Protein AF-X1T4I3-F1 (afdb_monomer)

Radius of gyration: 21.64 Å; Cα contacts (8 Å, |Δi|>4): 234; chains: 1; bounding box: 54×39×60 Å

pLDDT: mean 91.75, std 9.87, range [37.91, 98.88]

Mean predicted aligned error: 6.07 Å

Solvent-accessible surface area (backbone atoms only — not comparable to full-atom values): 9345 Å² total; per-residue (Å²): 133,81,78,72,84,58,36,41,38,34,38,68,98,55,90,52,58,30,57,32,51,95,88,64,53,68,70,72,72,92,69,74,71,42,75,41,35,40,38,39,39,36,91,70,34,52,69,44,75,48,72,72,43,66,39,55,83,100,52,89,71,63,60,76,86,65,52,85,85,82,75,50,68,62,48,64,64,58,28,48,54,49,16,50,54,25,45,76,71,65,40,50,70,59,13,39,54,31,26,52,47,28,39,72,78,33,63,88,40,98,55,25,50,61,30,34,48,51,44,14,48,43,27,39,78,74,66,64,37,29,76,56,14,34,52,34,30,49,47,32,49,70,75,36,72,86,43,90,53,48,69,61,28,55,52,51,38,51,53,27,53,64,74,74,106

InterPro domains:
  IPR008969 Carboxypeptidase-like, regulatory domain superfamily [SSF49464] (8-59)
  IPR011990 Tetratricopeptide-like helical domain superfamily [G3DSA:1.25.40.10] (73-165)
  IPR011990 Tetratricopeptide-like helical domain superfamily [SSF48452] (78-165)
  IPR019734 Tetratricopeptide repeat [PS50005] (76-109)
  IPR039565 Outer membrane lipoprotein BamD-like [PF13525] (86-138)

Nearest PDB structures (foldseek):
  4u3s-assembly1_B  TM=8.973E-01  e=1.121E-04  Acetivibrio cellulolyticus
  4wi0-assembly1_B  TM=8.953E-01  e=1.057E-04  Acetivibrio cellulolyticus
  3qky-assembly1_A  TM=9.080E-01  e=1.188E-03  Rhodothermus marinus DSM 4252
  6hu8-assembly1_A  TM=7.293E-01  e=8.815E-01  Streptococcus vestibularis F0396
  6g70-assembly1_A  TM=7.251E-01  e=1.790E+00  Mus musculus

Sequence (165 aa):
MGIANIILVSITASSNTALTDADGYFRIDEVSIGTRNLTIAKENYITQKILSVVIKEDEVTLIDNGDPIVVQAVDEKYLFDGGIIYYDSGEYTNALTTFQQLIIDFPDSQYADDAQYYIAYINEKKFGYYSKALLEYYELITNYPDSIWIDDAQLGMGNCYFANG

Structure (mmCIF, N/CA/C/O backbone):
data_AF-X1T4I3-F1
#
_entry.id   AF-X1T4I3-F1
#
loop_
_atom_site.group_PDB
_atom_site.id
_atom_site.type_symbol
_atom_site.label_atom_id
_atom_site.label_alt_id
_atom_site.label_comp_id
_atom_site.label_asym_id
_atom_site.label_entity_id
_atom_site.label_seq_id
_atom_site.pdbx_PDB_ins_code
_atom_site.Cartn_x
_atom_site.Cartn_y
_atom_site.Cartn_z
_atom_site.occupancy
_atom_site.B_iso_or_equiv
_atom_site.auth_seq_id
_atom_site.auth_comp_id
_atom_site.auth_asym_id
_atom_site.auth_atom_id
_atom_site.pdbx_PDB_model_num
ATOM 1 N N . MET A 1 1 ? -13.727 -25.998 7.869 1.00 37.91 1 MET A N 1
ATOM 2 C CA . MET A 1 1 ? -13.608 -25.364 9.197 1.00 37.91 1 MET A CA 1
ATOM 3 C C . MET A 1 1 ? -13.341 -23.899 8.904 1.00 37.91 1 MET A C 1
ATOM 5 O O . MET A 1 1 ? -12.260 -23.589 8.426 1.00 37.91 1 MET A O 1
ATOM 9 N N . GLY A 1 2 ? -14.387 -23.069 8.929 1.00 43.25 2 GLY A N 1
ATOM 10 C CA . GLY A 1 2 ? -14.305 -21.689 8.451 1.00 43.25 2 GLY A CA 1
ATOM 11 C C . GLY A 1 2 ? -13.390 -20.891 9.366 1.00 43.25 2 GLY A C 1
ATOM 12 O O . GLY A 1 2 ? -13.624 -20.849 10.569 1.00 43.25 2 GLY A O 1
ATOM 13 N N . ILE A 1 3 ? -12.330 -20.323 8.804 1.00 46.81 3 ILE A N 1
ATOM 14 C CA . ILE A 1 3 ? -11.519 -19.312 9.477 1.00 46.81 3 ILE A CA 1
ATOM 15 C C . ILE A 1 3 ? -12.480 -18.187 9.855 1.00 46.81 3 ILE A C 1
ATOM 17 O O . ILE A 1 3 ? -13.090 -17.573 8.980 1.00 46.81 3 ILE A O 1
ATOM 21 N N . ALA A 1 4 ? -12.694 -17.990 11.155 1.00 51.94 4 ALA A N 1
ATOM 22 C CA . ALA A 1 4 ? -13.427 -16.835 11.638 1.00 51.94 4 ALA A CA 1
ATOM 23 C C . ALA A 1 4 ? -12.748 -15.589 11.054 1.00 51.94 4 ALA A C 1
ATOM 25 O O . ALA A 1 4 ? -11.521 -15.479 11.069 1.00 51.94 4 ALA A O 1
ATOM 26 N N . ASN A 1 5 ? -13.540 -14.687 10.483 1.00 64.50 5 ASN A N 1
ATOM 27 C CA . ASN A 1 5 ? -13.069 -13.405 9.975 1.00 64.50 5 ASN A CA 1
ATOM 28 C C . ASN A 1 5 ? -12.702 -12.518 11.170 1.00 64.50 5 ASN A C 1
ATOM 30 O O . ASN A 1 5 ? -13.489 -11.674 11.583 1.00 64.50 5 ASN A O 1
ATOM 34 N N . ILE A 1 6 ? -11.538 -12.766 11.761 1.00 79.81 6 ILE A N 1
ATOM 35 C CA . ILE A 1 6 ? -11.090 -12.097 12.975 1.00 79.81 6 ILE A CA 1
ATOM 36 C C . ILE A 1 6 ? -10.725 -10.649 12.635 1.00 79.81 6 ILE A C 1
ATOM 38 O O . ILE A 1 6 ? -9.818 -10.398 11.842 1.00 79.81 6 ILE A O 1
ATOM 42 N N . ILE A 1 7 ? -11.429 -9.702 13.247 1.00 84.75 7 ILE A N 1
ATOM 43 C CA . ILE A 1 7 ? -11.087 -8.281 13.221 1.00 84.75 7 ILE A CA 1
ATOM 44 C C . ILE A 1 7 ? -10.358 -7.955 14.522 1.00 84.75 7 ILE A C 1
ATOM 46 O O . ILE A 1 7 ? -10.826 -8.298 15.608 1.00 84.75 7 ILE A O 1
ATOM 50 N N . LEU A 1 8 ? -9.217 -7.279 14.408 1.00 84.62 8 LEU A N 1
ATOM 51 C CA . LEU A 1 8 ? -8.494 -6.719 15.540 1.00 84.62 8 LEU A CA 1
ATOM 52 C C . LEU A 1 8 ? -8.999 -5.301 15.807 1.00 84.62 8 LEU A C 1
ATOM 54 O O . LEU A 1 8 ? -8.913 -4.427 14.944 1.00 84.62 8 LEU A O 1
ATOM 58 N N . VAL A 1 9 ? -9.459 -5.056 17.029 1.00 86.38 9 VAL A N 1
ATOM 59 C CA . VAL A 1 9 ? -9.788 -3.717 17.518 1.00 86.38 9 VAL A CA 1
ATOM 60 C C . VAL A 1 9 ? -8.770 -3.311 18.572 1.00 86.38 9 VAL A C 1
ATOM 62 O O . VAL A 1 9 ? -8.488 -4.063 19.502 1.00 86.38 9 VAL A O 1
ATOM 65 N N . SER A 1 10 ? -8.199 -2.119 18.433 1.00 85.81 10 SER A N 1
ATOM 66 C CA . SER A 1 10 ? -7.176 -1.595 19.341 1.00 85.81 10 SER A CA 1
ATOM 67 C C . SER A 1 10 ? -7.429 -0.143 19.717 1.00 85.81 10 SER A C 1
ATOM 69 O O . SER A 1 10 ? -8.059 0.618 18.977 1.00 85.81 10 SER A O 1
ATOM 71 N N . ILE A 1 11 ? -6.907 0.251 20.877 1.00 87.00 11 ILE A N 1
ATOM 72 C CA . ILE A 1 11 ? -6.906 1.641 21.325 1.00 87.00 11 ILE A CA 1
ATOM 73 C C . ILE A 1 11 ? -5.572 2.279 20.956 1.00 87.00 11 ILE A C 1
ATOM 75 O O . ILE A 1 11 ? -4.500 1.797 21.316 1.00 87.00 11 ILE A O 1
ATOM 79 N N . THR A 1 12 ? -5.635 3.400 20.243 1.00 82.81 12 THR A N 1
ATOM 80 C CA . THR A 1 12 ? -4.433 4.128 19.824 1.00 82.81 12 THR A CA 1
ATOM 81 C C . THR A 1 12 ? -3.625 4.563 21.047 1.00 82.81 12 THR A C 1
ATOM 83 O O . THR A 1 12 ? -4.180 5.156 21.972 1.00 82.81 12 THR A O 1
ATOM 86 N N . ALA A 1 13 ? -2.313 4.306 21.021 1.00 76.25 13 ALA A N 1
ATOM 87 C CA . ALA A 1 13 ? -1.374 4.597 22.109 1.00 76.25 13 ALA A CA 1
ATOM 88 C C . ALA A 1 13 ? -1.652 3.853 23.435 1.00 76.25 13 ALA A C 1
ATOM 90 O O . ALA A 1 13 ? -1.198 4.292 24.491 1.00 76.25 13 ALA A O 1
ATOM 91 N N . SER A 1 14 ? -2.349 2.712 23.393 1.00 80.00 14 SER A N 1
ATOM 92 C CA . SER A 1 14 ? -2.412 1.769 24.513 1.00 80.00 14 SER A CA 1
ATOM 93 C C . SER A 1 14 ? -2.151 0.331 24.052 1.00 80.00 14 SER A C 1
ATOM 95 O O . SER A 1 14 ? -2.098 0.043 22.858 1.00 80.00 14 SER A O 1
ATOM 97 N N . SER A 1 15 ? -1.947 -0.579 25.006 1.00 83.25 15 SER A N 1
ATOM 98 C CA . SER A 1 15 ? -1.819 -2.019 24.747 1.00 83.25 15 SER A CA 1
ATOM 99 C C . SER A 1 15 ? -3.165 -2.754 24.753 1.00 83.25 15 SER A C 1
ATOM 101 O O . SER A 1 15 ? -3.194 -3.971 24.582 1.00 83.25 15 SER A O 1
ATOM 103 N N . ASN A 1 16 ? -4.279 -2.052 24.988 1.00 87.44 16 ASN A N 1
ATOM 104 C CA . ASN A 1 16 ? -5.603 -2.663 25.057 1.00 87.44 16 ASN A CA 1
ATOM 105 C C . ASN A 1 16 ? -6.076 -3.022 23.644 1.00 87.44 16 ASN A C 1
ATOM 107 O O . ASN A 1 16 ? -6.207 -2.155 22.773 1.00 87.44 16 ASN A O 1
ATOM 111 N N . THR A 1 17 ? -6.355 -4.306 23.435 1.00 89.50 17 THR A N 1
ATOM 112 C CA . THR A 1 17 ? -6.831 -4.854 22.163 1.00 89.50 17 THR A CA 1
ATOM 113 C C . THR A 1 17 ? -7.886 -5.929 22.404 1.00 89.50 17 THR A C 1
ATOM 115 O O . THR A 1 17 ? -7.939 -6.515 23.484 1.00 89.50 17 THR A O 1
ATOM 118 N N . ALA A 1 18 ? -8.724 -6.179 21.401 1.00 90.44 18 ALA A N 1
ATOM 119 C CA . ALA A 1 18 ? -9.673 -7.283 21.377 1.00 90.44 18 ALA A CA 1
ATOM 120 C C . ALA A 1 18 ? -9.821 -7.840 19.960 1.00 90.44 18 ALA A C 1
ATOM 122 O O . ALA A 1 18 ? -9.603 -7.135 18.974 1.00 90.44 18 ALA A O 1
ATOM 123 N N . LEU A 1 19 ? -10.215 -9.106 19.879 1.00 88.44 19 LEU A N 1
ATOM 124 C CA . LEU A 1 19 ? -10.610 -9.764 18.639 1.00 88.44 19 LEU A CA 1
ATOM 125 C C . LEU A 1 19 ? -12.130 -9.891 18.598 1.00 88.44 19 LEU A C 1
ATOM 127 O O . LEU A 1 19 ? -12.761 -10.022 19.650 1.00 88.44 19 LEU A O 1
ATOM 131 N N . THR A 1 20 ? -12.706 -9.880 17.400 1.00 87.12 20 THR A N 1
ATOM 132 C CA . THR A 1 20 ? -14.126 -10.195 17.238 1.00 87.12 20 THR A CA 1
ATOM 133 C C . THR A 1 20 ? -14.416 -11.677 17.472 1.00 87.12 20 THR A C 1
ATOM 135 O O . THR A 1 20 ? -13.618 -12.540 17.097 1.00 87.12 20 THR A O 1
ATOM 138 N N . ASP A 1 21 ? -15.572 -11.973 18.061 1.00 86.25 21 ASP A N 1
ATOM 139 C CA . ASP A 1 21 ? -16.118 -13.324 18.178 1.00 86.25 21 ASP A CA 1
ATOM 140 C C . ASP A 1 21 ? -16.760 -13.812 16.861 1.00 86.25 21 ASP A C 1
ATOM 142 O O . ASP A 1 21 ? -16.614 -13.196 15.802 1.00 86.25 21 ASP A O 1
ATOM 146 N N . ALA A 1 22 ? -17.439 -14.964 16.910 1.00 83.50 22 ALA A N 1
ATOM 147 C CA . ALA A 1 22 ? -18.077 -15.573 15.742 1.00 83.50 22 ALA A CA 1
ATOM 148 C C . ALA A 1 22 ? -19.249 -14.748 15.179 1.00 83.50 22 ALA A C 1
ATOM 150 O O . ALA A 1 22 ? -19.551 -14.875 13.992 1.00 83.50 22 ALA A O 1
ATOM 151 N N . ASP A 1 23 ? -19.869 -13.910 16.010 1.00 81.56 23 ASP A N 1
ATOM 152 C CA . ASP A 1 23 ? -20.989 -13.041 15.648 1.00 81.56 23 ASP A CA 1
ATOM 153 C C . ASP A 1 23 ? -20.510 -11.621 15.276 1.00 81.56 23 ASP A C 1
ATOM 155 O O . ASP A 1 23 ? -21.305 -10.781 14.854 1.00 81.56 23 ASP A O 1
ATOM 159 N N . GLY A 1 24 ? -19.200 -11.354 15.373 1.00 80.94 24 GLY A N 1
ATOM 160 C CA . GLY A 1 24 ? -18.578 -10.080 15.015 1.00 80.94 24 GLY A CA 1
ATOM 161 C C . GLY A 1 24 ? -18.495 -9.071 16.164 1.00 80.94 24 GLY A C 1
ATOM 162 O O . GLY A 1 24 ? -18.080 -7.934 15.935 1.00 80.94 24 GLY A O 1
ATOM 163 N N . TYR A 1 25 ? -18.848 -9.458 17.392 1.00 83.62 25 TYR A N 1
ATOM 164 C CA . TYR A 1 25 ? -18.753 -8.583 18.561 1.00 83.62 25 TYR A CA 1
ATOM 165 C C . TYR A 1 25 ? -17.348 -8.588 19.152 1.00 83.62 25 TYR A C 1
ATOM 167 O O . TYR A 1 25 ? -16.641 -9.589 19.113 1.00 83.62 25 TYR A O 1
ATOM 175 N N . PHE A 1 26 ? -16.951 -7.473 19.762 1.00 87.75 26 PHE A N 1
ATOM 176 C CA . PHE A 1 26 ? -15.708 -7.365 20.521 1.00 87.75 26 PHE A CA 1
ATOM 177 C C . PHE A 1 26 ? -15.957 -6.605 21.826 1.00 87.75 26 PHE A C 1
ATOM 179 O O . PHE A 1 26 ? -16.892 -5.812 21.941 1.00 87.75 26 PHE A O 1
ATOM 186 N N . ARG A 1 27 ? -15.088 -6.823 22.815 1.00 86.12 27 ARG A N 1
ATOM 187 C CA . ARG A 1 27 ? -15.099 -6.096 24.086 1.00 86.12 27 ARG A CA 1
ATOM 188 C C . ARG A 1 27 ? -13.670 -5.789 24.504 1.00 86.12 27 ARG A C 1
ATOM 190 O O . ARG A 1 27 ? -12.841 -6.691 24.539 1.00 86.12 27 ARG A O 1
ATOM 197 N N . ILE A 1 28 ? -13.402 -4.527 24.827 1.00 87.12 28 ILE A N 1
ATOM 198 C CA . ILE A 1 28 ? -12.123 -4.091 25.391 1.00 87.12 28 ILE A CA 1
ATOM 199 C C . ILE A 1 28 ? -12.381 -3.655 26.829 1.00 87.12 28 ILE A C 1
ATOM 201 O O . ILE A 1 28 ? -13.099 -2.685 27.065 1.00 87.12 28 ILE A O 1
ATOM 205 N N . ASP A 1 29 ? -11.796 -4.381 27.775 1.00 84.12 29 ASP A N 1
ATOM 206 C CA . ASP A 1 29 ? -11.852 -4.055 29.197 1.00 84.12 29 ASP A CA 1
ATOM 207 C C . ASP A 1 29 ? -10.663 -3.179 29.626 1.00 84.12 29 ASP A C 1
ATOM 209 O O . ASP A 1 29 ? -9.686 -3.002 28.890 1.00 84.12 29 ASP A O 1
ATOM 213 N N . GLU A 1 30 ? -10.768 -2.614 30.833 1.00 83.38 30 GLU A N 1
ATOM 214 C CA . GLU A 1 30 ? -9.721 -1.805 31.481 1.00 83.38 30 GLU A CA 1
ATOM 215 C C . GLU A 1 30 ? -9.271 -0.589 30.652 1.00 83.38 30 GLU A C 1
ATOM 217 O O . GLU A 1 30 ? -8.117 -0.151 30.686 1.00 83.38 30 GLU A O 1
ATOM 222 N N . VAL A 1 31 ? -10.206 -0.015 29.896 1.00 86.06 31 VAL A N 1
ATOM 223 C CA . VAL A 1 31 ? -9.970 1.214 29.146 1.00 86.06 31 VAL A CA 1
ATOM 224 C C . VAL A 1 31 ? -10.041 2.402 30.094 1.00 86.06 31 VAL A C 1
ATOM 226 O O . VAL A 1 31 ? -11.052 2.641 30.750 1.00 86.06 31 VAL A O 1
ATOM 229 N N . SER A 1 32 ? -8.963 3.177 30.154 1.00 87.50 32 SER A N 1
ATOM 230 C CA . SER A 1 32 ? -8.926 4.394 30.962 1.00 87.50 32 SER A CA 1
ATOM 231 C C . SER A 1 32 ? -9.955 5.424 30.478 1.00 87.50 32 SER A C 1
ATOM 233 O O . SER A 1 32 ? -10.105 5.650 29.276 1.00 87.50 32 SER A O 1
ATOM 235 N N . ILE A 1 33 ? -10.613 6.087 31.433 1.00 91.44 33 ILE A N 1
ATOM 236 C CA . ILE A 1 33 ? -11.623 7.129 31.197 1.00 91.44 33 ILE A CA 1
ATOM 237 C C . ILE A 1 33 ? -11.054 8.258 30.320 1.00 91.44 33 ILE A C 1
ATOM 239 O O . ILE A 1 33 ? -9.857 8.583 30.355 1.00 91.44 33 ILE A O 1
ATOM 243 N N . GLY A 1 34 ? -11.934 8.871 29.531 1.00 91.38 34 GLY A N 1
ATOM 244 C CA . GLY A 1 34 ? -11.641 10.012 28.671 1.00 91.38 34 GLY A CA 1
ATOM 245 C C . GLY A 1 34 ? -11.715 9.676 27.185 1.00 91.38 34 GLY A C 1
ATOM 246 O O . GLY A 1 34 ? -12.288 8.670 26.774 1.00 91.38 34 GLY A O 1
ATOM 247 N N . THR A 1 35 ? -11.145 10.556 26.367 1.00 93.00 35 THR A N 1
ATOM 248 C CA . THR A 1 35 ? -11.232 10.464 24.906 1.00 93.00 35 THR A CA 1
ATOM 249 C C . THR A 1 35 ? -10.189 9.507 24.342 1.00 93.00 35 THR A C 1
ATOM 251 O O . THR A 1 35 ? -8.997 9.637 24.635 1.00 93.00 35 THR A O 1
ATOM 254 N N . ARG A 1 36 ? -10.617 8.549 23.522 1.00 92.00 36 ARG A N 1
ATOM 255 C CA . ARG A 1 36 ? -9.767 7.549 22.870 1.00 92.00 36 ARG A CA 1
ATOM 256 C C . ARG A 1 36 ? -10.060 7.480 21.375 1.00 92.00 36 ARG A C 1
ATOM 258 O O . ARG A 1 36 ? -11.158 7.793 20.929 1.00 92.00 36 ARG A O 1
ATOM 265 N N . ASN A 1 37 ? -9.065 7.037 20.612 1.00 92.31 37 ASN A N 1
ATOM 266 C CA . ASN A 1 37 ? -9.231 6.704 19.202 1.00 92.31 37 ASN A CA 1
ATOM 267 C C . ASN A 1 37 ? -9.137 5.191 19.049 1.00 92.31 37 ASN A C 1
ATOM 269 O O . ASN A 1 37 ? -8.148 4.591 19.486 1.00 92.31 37 ASN A O 1
ATOM 273 N N . LEU A 1 38 ? -10.133 4.593 18.410 1.00 91.88 38 LEU A N 1
ATOM 274 C CA . LEU A 1 38 ? -10.125 3.175 18.082 1.00 91.88 38 LEU A CA 1
ATOM 275 C C . LEU A 1 38 ? -9.551 2.970 16.687 1.00 91.88 38 LEU A C 1
ATOM 277 O O . LEU A 1 38 ? -9.826 3.750 15.775 1.00 91.88 38 LEU A O 1
ATOM 281 N N . THR A 1 39 ? -8.774 1.907 16.534 1.00 92.25 39 THR A N 1
ATOM 282 C CA . THR A 1 39 ? -8.318 1.401 15.242 1.00 92.25 39 THR A CA 1
ATOM 283 C C . THR A 1 39 ? -8.886 0.006 15.048 1.00 92.25 39 THR A C 1
ATOM 285 O O . THR A 1 39 ? -8.727 -0.854 15.9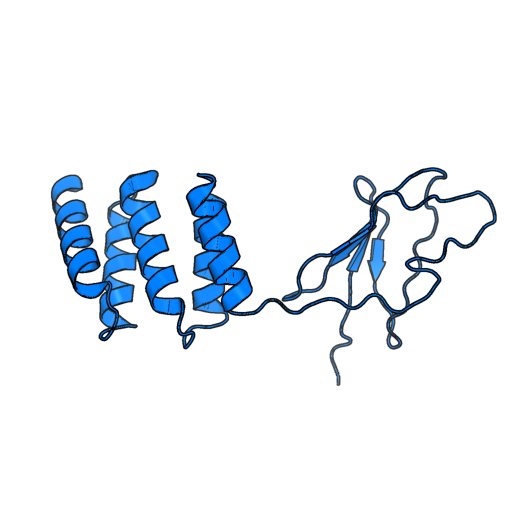14 1.00 92.25 39 THR A O 1
ATOM 288 N N . ILE A 1 40 ? -9.542 -0.199 13.913 1.00 92.25 40 ILE A N 1
ATOM 289 C CA . ILE A 1 40 ? -10.168 -1.452 13.507 1.00 92.25 40 ILE A CA 1
ATOM 290 C C . ILE A 1 40 ? -9.409 -1.936 12.280 1.00 92.25 40 ILE A C 1
ATOM 292 O O . ILE A 1 40 ? -9.381 -1.254 11.253 1.00 92.25 40 ILE A O 1
ATOM 296 N N . ALA A 1 41 ? -8.761 -3.086 12.410 1.00 90.06 41 ALA A N 1
ATOM 297 C CA . ALA A 1 41 ? -7.890 -3.643 11.392 1.00 90.06 41 ALA A CA 1
ATOM 298 C C . ALA A 1 41 ? -8.259 -5.098 11.105 1.00 90.06 41 ALA A C 1
ATOM 300 O O . ALA A 1 41 ? -8.499 -5.896 12.013 1.00 90.06 41 ALA A O 1
ATOM 301 N N . LYS A 1 42 ? -8.271 -5.440 9.820 1.00 88.75 42 LYS A N 1
ATOM 302 C CA . LYS A 1 42 ? -8.427 -6.801 9.318 1.00 88.75 42 LYS A CA 1
ATOM 303 C C . LYS A 1 42 ? -7.527 -6.956 8.098 1.00 88.75 42 LYS A C 1
ATOM 305 O O . LYS A 1 42 ? -7.428 -6.037 7.290 1.00 88.75 42 LYS A O 1
ATOM 310 N N . GLU A 1 43 ? -6.860 -8.098 7.992 1.00 85.12 43 GLU A N 1
ATOM 311 C CA . GLU A 1 43 ? -5.996 -8.417 6.853 1.00 85.12 43 GLU A CA 1
ATOM 312 C C . GLU A 1 43 ? -6.770 -8.292 5.533 1.00 85.12 43 GLU A C 1
ATOM 314 O O . GLU A 1 43 ? -7.873 -8.825 5.426 1.00 85.12 43 GLU A O 1
ATOM 319 N N . ASN A 1 44 ? -6.199 -7.581 4.555 1.00 82.25 44 ASN A N 1
ATOM 320 C CA . ASN A 1 44 ? -6.797 -7.261 3.247 1.00 82.25 44 ASN A CA 1
ATOM 321 C C . ASN A 1 44 ? -8.056 -6.371 3.298 1.00 82.25 44 ASN A C 1
ATOM 323 O O . ASN A 1 44 ? -8.842 -6.337 2.352 1.00 82.25 44 ASN A O 1
ATOM 327 N N . TYR A 1 45 ? -8.251 -5.622 4.387 1.00 90.25 45 TYR A N 1
ATOM 328 C CA . TYR A 1 45 ? -9.284 -4.589 4.502 1.00 90.25 45 TYR A CA 1
ATOM 329 C C . TYR A 1 45 ? -8.670 -3.238 4.862 1.00 90.25 45 TYR A C 1
ATOM 331 O O . TYR A 1 45 ? -7.633 -3.140 5.521 1.00 90.25 45 TYR A O 1
ATOM 339 N N . ILE A 1 46 ? -9.355 -2.176 4.451 1.00 89.38 46 ILE A N 1
ATOM 340 C CA . ILE A 1 46 ? -9.008 -0.800 4.781 1.00 89.38 46 ILE A CA 1
ATOM 341 C C . ILE A 1 46 ? -9.139 -0.623 6.296 1.00 89.38 46 ILE A C 1
ATOM 343 O O . ILE A 1 46 ? -10.187 -0.884 6.890 1.00 89.38 46 ILE A O 1
ATOM 347 N N . THR A 1 47 ? -8.059 -0.162 6.928 1.00 90.69 47 THR A N 1
ATOM 348 C CA . THR A 1 47 ? -8.050 0.121 8.366 1.00 90.69 47 THR A CA 1
ATOM 349 C C . THR A 1 47 ? -8.961 1.303 8.671 1.00 90.69 47 THR A C 1
ATOM 351 O O . THR A 1 47 ? -8.755 2.407 8.164 1.00 90.69 47 THR A O 1
ATOM 354 N N . GLN A 1 48 ? -9.927 1.099 9.561 1.00 92.12 48 GLN A N 1
ATOM 355 C CA . GLN A 1 48 ? -10.854 2.140 9.980 1.00 92.12 48 GLN A CA 1
ATOM 356 C C . GLN A 1 48 ? -10.419 2.744 11.313 1.00 92.12 48 GLN A C 1
ATOM 358 O O . GLN A 1 48 ? -10.034 2.039 12.247 1.00 92.12 48 GLN A O 1
ATOM 363 N N . LYS A 1 49 ? -10.502 4.072 11.414 1.00 92.56 49 LYS A N 1
ATOM 364 C CA . LYS A 1 49 ? -10.240 4.804 12.654 1.00 92.56 49 LYS A CA 1
ATOM 365 C C . LYS A 1 49 ? -11.500 5.509 13.115 1.00 92.56 49 LYS A C 1
ATOM 367 O O . LYS A 1 49 ? -12.092 6.273 12.359 1.00 92.56 49 LYS A O 1
ATOM 372 N N . ILE A 1 50 ? -11.868 5.282 14.369 1.00 92.19 50 ILE A N 1
ATOM 373 C CA . ILE A 1 50 ? -12.989 5.962 15.014 1.00 92.19 50 ILE A CA 1
ATOM 374 C C . ILE A 1 50 ? -12.398 6.918 16.029 1.00 92.19 50 ILE A C 1
ATOM 376 O O . ILE A 1 50 ? -11.750 6.512 16.997 1.00 92.19 50 ILE A O 1
ATOM 380 N N . LEU A 1 51 ? -12.559 8.202 15.743 1.00 92.12 51 LEU A N 1
ATOM 381 C CA . LEU A 1 51 ? -11.929 9.265 16.501 1.00 92.12 51 LEU A CA 1
ATOM 382 C C . LEU A 1 51 ? -12.842 9.732 17.626 1.00 92.12 51 LEU A C 1
ATOM 384 O O . LEU A 1 51 ? -14.063 9.731 17.497 1.00 92.12 51 LEU A O 1
ATOM 388 N N . SER A 1 52 ? -12.223 10.202 18.703 1.00 91.12 52 SER A N 1
ATOM 389 C CA . SER A 1 52 ? -12.914 10.914 19.776 1.00 91.12 52 SER A CA 1
ATOM 390 C C . SER A 1 52 ? -14.007 10.111 20.494 1.00 91.12 52 SER A C 1
ATOM 392 O O . SER A 1 52 ? -15.020 10.668 20.913 1.00 91.12 52 SER A O 1
ATOM 394 N N . VAL A 1 53 ? -13.791 8.810 20.686 1.00 92.50 53 VAL A N 1
ATOM 395 C CA . VAL A 1 53 ? -14.666 7.956 21.497 1.00 92.50 53 VAL A CA 1
ATOM 396 C C . VAL A 1 53 ? -14.512 8.343 22.967 1.00 92.50 53 VAL A C 1
ATOM 398 O O . VAL A 1 53 ? -13.408 8.292 23.510 1.00 92.50 53 VAL A O 1
ATOM 401 N N . VAL A 1 54 ? -15.603 8.744 23.619 1.00 92.81 54 VAL A N 1
ATOM 402 C CA . VAL A 1 54 ? -15.592 9.156 25.030 1.00 92.81 54 VAL A CA 1
ATOM 403 C C . VAL A 1 54 ? -15.941 7.968 25.911 1.00 92.81 54 VAL A C 1
ATOM 405 O O . VAL A 1 54 ? -17.077 7.508 25.900 1.00 92.81 54 VAL A O 1
ATOM 408 N N . ILE A 1 55 ? -14.973 7.518 26.704 1.00 92.19 55 ILE A N 1
ATOM 409 C CA . ILE A 1 55 ? -15.160 6.471 27.708 1.00 92.19 55 ILE A CA 1
ATOM 410 C C . ILE A 1 55 ? -15.486 7.129 29.046 1.00 92.19 55 ILE A C 1
ATOM 412 O O . ILE A 1 55 ? -14.733 7.997 29.502 1.00 92.19 55 ILE A O 1
ATOM 416 N N . LYS A 1 56 ? -16.589 6.719 29.676 1.00 91.31 56 LYS A N 1
ATOM 417 C CA . LYS A 1 56 ? -17.002 7.180 31.008 1.00 91.31 56 LYS A CA 1
ATOM 418 C C . LYS A 1 56 ? -16.972 6.042 32.023 1.00 91.31 56 LYS A C 1
ATOM 420 O O . LYS A 1 56 ? -17.028 4.873 31.658 1.00 91.31 56 LYS A O 1
ATOM 425 N N . GLU A 1 57 ? -16.863 6.416 33.291 1.00 91.25 57 GLU A N 1
ATOM 426 C CA . GLU A 1 57 ? -16.969 5.484 34.413 1.00 91.25 57 GLU A CA 1
ATOM 427 C C . GLU A 1 57 ? -18.356 4.829 34.433 1.00 91.25 57 GLU A C 1
ATOM 429 O O . GLU A 1 57 ? -19.353 5.503 34.181 1.00 91.25 57 GLU A O 1
ATOM 434 N N . ASP A 1 58 ? -18.396 3.523 34.699 1.00 86.00 58 ASP A N 1
ATOM 435 C CA . ASP A 1 58 ? -19.613 2.712 34.851 1.00 86.00 58 ASP A CA 1
ATOM 436 C C . ASP A 1 58 ? -20.618 2.750 33.676 1.00 86.00 58 ASP A C 1
ATOM 438 O O . ASP A 1 58 ? -21.760 2.307 33.813 1.00 86.00 58 ASP A O 1
ATOM 442 N N . GLU A 1 59 ? -20.202 3.213 32.491 1.00 88.69 59 GLU A N 1
ATOM 443 C CA . GLU A 1 59 ? -21.022 3.243 31.275 1.00 88.69 59 GLU A CA 1
ATOM 444 C C . GLU A 1 59 ? -20.437 2.347 30.172 1.00 88.69 59 GLU A C 1
ATOM 446 O O . GLU A 1 59 ? -19.246 2.391 29.856 1.00 88.69 59 GLU A O 1
ATOM 451 N N . VAL A 1 60 ? -21.301 1.580 29.499 1.00 85.25 60 VAL A N 1
ATOM 452 C CA . VAL A 1 60 ? -20.937 0.921 28.237 1.00 85.25 60 VAL A CA 1
ATOM 453 C C . VAL A 1 60 ? -20.961 1.966 27.128 1.00 85.25 60 VAL A C 1
ATOM 455 O O . VAL A 1 60 ? -22.006 2.533 26.814 1.00 85.25 60 VAL A O 1
ATOM 458 N N . THR A 1 61 ? -19.808 2.207 26.510 1.00 87.75 61 THR A N 1
ATOM 459 C CA . THR A 1 61 ? -19.718 3.090 25.344 1.00 87.75 61 THR A CA 1
ATOM 460 C C . THR A 1 61 ? -20.038 2.298 24.082 1.00 87.75 61 THR A C 1
ATOM 462 O O . THR A 1 61 ? -19.246 1.456 23.660 1.00 87.75 61 THR A O 1
ATOM 465 N N . LEU A 1 62 ? -21.197 2.564 23.477 1.00 85.25 62 LEU A N 1
ATOM 466 C CA . LEU A 1 62 ? -21.542 2.019 22.167 1.00 85.25 62 LEU A CA 1
ATOM 467 C C . LEU A 1 62 ? -20.804 2.795 21.076 1.00 85.25 62 LEU A C 1
ATOM 469 O O . LEU A 1 62 ? -20.842 4.025 21.033 1.00 85.25 62 LEU A O 1
ATOM 473 N N . ILE A 1 63 ? -20.145 2.064 20.186 1.00 87.06 63 ILE A N 1
ATOM 474 C CA . ILE A 1 63 ? -19.529 2.628 18.989 1.00 87.06 63 ILE A CA 1
ATOM 475 C C . ILE A 1 63 ? -20.580 2.657 17.884 1.00 87.06 63 ILE A C 1
ATOM 477 O O . ILE A 1 63 ? -21.343 1.706 17.762 1.00 87.06 63 ILE A O 1
ATOM 481 N N . ASP A 1 64 ? -20.642 3.757 17.130 1.00 84.81 64 ASP A N 1
ATOM 482 C CA . ASP A 1 64 ? -21.625 3.962 16.053 1.00 84.81 64 ASP A CA 1
ATOM 483 C C . ASP A 1 64 ? -23.082 3.718 16.497 1.00 84.81 64 ASP A C 1
ATOM 485 O O . ASP A 1 64 ? -23.877 3.098 15.808 1.00 84.81 64 ASP A O 1
ATOM 489 N N . ASN A 1 65 ? -23.432 4.133 17.723 1.00 84.31 65 ASN A N 1
ATOM 490 C CA . ASN A 1 65 ? -24.739 3.868 18.351 1.00 84.31 65 ASN A CA 1
ATOM 491 C C . ASN A 1 65 ? -25.124 2.377 18.463 1.00 84.31 65 ASN A C 1
ATOM 493 O O . ASN A 1 65 ? -26.283 2.061 18.726 1.00 84.31 65 ASN A O 1
ATOM 497 N N . GLY A 1 66 ? -24.154 1.468 18.338 1.00 82.31 66 GLY A N 1
ATOM 498 C CA . GLY A 1 66 ? -24.369 0.024 18.341 1.00 82.31 66 GLY A CA 1
ATOM 499 C C . GLY A 1 66 ? -24.636 -0.567 16.956 1.00 82.31 66 GLY A C 1
ATOM 500 O O . GLY A 1 66 ? -24.826 -1.781 16.867 1.00 82.31 66 GLY A O 1
ATOM 501 N N . ASP A 1 67 ? -24.631 0.249 15.898 1.00 85.31 67 ASP A N 1
ATOM 502 C CA . ASP A 1 67 ? -24.739 -0.238 14.527 1.00 85.31 67 ASP A CA 1
ATOM 503 C C . ASP A 1 67 ? -23.453 -0.975 14.096 1.00 85.31 67 ASP A C 1
ATOM 505 O O . ASP A 1 67 ? -22.355 -0.687 14.592 1.00 85.31 67 ASP A O 1
ATOM 509 N N . PRO A 1 68 ? -23.554 -1.969 13.189 1.00 84.50 68 PRO A N 1
ATOM 510 C CA . PRO A 1 68 ? -22.389 -2.702 12.718 1.00 84.50 68 PRO A CA 1
ATOM 511 C C . PRO A 1 68 ? -21.405 -1.804 11.971 1.00 84.50 68 PRO A C 1
ATOM 513 O O . PRO A 1 68 ? -21.746 -1.143 10.991 1.00 84.50 68 PRO A O 1
ATOM 516 N N . ILE A 1 69 ? -20.138 -1.887 12.364 1.00 86.81 69 ILE A N 1
ATOM 517 C CA . ILE A 1 69 ? -19.052 -1.209 11.667 1.00 86.81 69 ILE A CA 1
ATOM 518 C C . ILE A 1 69 ? -18.677 -2.029 10.428 1.00 86.81 69 ILE A C 1
ATOM 520 O O . ILE A 1 69 ? -18.138 -3.133 10.534 1.00 86.81 69 ILE A O 1
ATOM 524 N N . VAL A 1 70 ? -18.961 -1.489 9.243 1.00 86.12 70 VAL A N 1
ATOM 525 C CA . VAL A 1 70 ? -18.667 -2.151 7.964 1.00 86.12 70 VAL A CA 1
ATOM 526 C C . VAL A 1 70 ? -17.270 -1.769 7.480 1.00 86.12 70 VAL A C 1
ATOM 528 O O . VAL A 1 70 ? -17.027 -0.627 7.093 1.00 86.12 70 VAL A O 1
ATOM 531 N N . VAL A 1 71 ? -16.362 -2.746 7.449 1.00 87.69 71 VAL A N 1
ATOM 532 C CA . VAL A 1 71 ? -15.021 -2.583 6.871 1.00 87.69 71 VAL A CA 1
ATOM 533 C C . VAL A 1 71 ? -15.033 -2.842 5.364 1.00 87.69 71 VAL A C 1
ATOM 535 O O . VAL A 1 71 ? -15.668 -3.783 4.883 1.00 87.69 71 VAL A O 1
ATOM 538 N N . GLN A 1 72 ? -14.307 -2.016 4.614 1.00 88.25 72 GLN A N 1
ATOM 539 C CA . GLN A 1 72 ? -14.162 -2.145 3.163 1.00 88.25 72 GLN A CA 1
ATOM 540 C C . GLN A 1 72 ? -12.936 -2.994 2.829 1.00 88.25 72 GLN A C 1
ATOM 542 O O . GLN A 1 72 ? -11.885 -2.819 3.443 1.00 88.25 72 GLN A O 1
ATOM 547 N N . ALA A 1 73 ? -13.075 -3.932 1.892 1.00 88.44 73 ALA A N 1
ATOM 548 C CA . ALA A 1 73 ? -11.939 -4.711 1.411 1.00 88.44 73 ALA A CA 1
ATOM 549 C C . ALA A 1 73 ? -10.978 -3.808 0.627 1.00 88.44 73 ALA A C 1
ATOM 551 O O . ALA A 1 73 ? -11.409 -2.848 -0.011 1.00 88.44 73 ALA A O 1
ATOM 552 N N . VAL A 1 74 ? -9.688 -4.122 0.684 1.00 91.56 74 VAL A N 1
ATOM 553 C CA . VAL A 1 74 ? -8.709 -3.558 -0.244 1.00 91.56 74 VAL A CA 1
ATOM 554 C C . VAL A 1 74 ? -8.959 -4.173 -1.620 1.00 91.56 74 VAL A C 1
ATOM 556 O O . VAL A 1 74 ? -9.101 -5.391 -1.730 1.00 91.56 74 VAL A O 1
ATOM 559 N N . ASP A 1 75 ? -9.015 -3.340 -2.655 1.00 94.44 75 ASP A N 1
ATOM 560 C CA . ASP A 1 75 ? -9.099 -3.772 -4.047 1.00 94.44 75 ASP A CA 1
ATOM 561 C C . ASP A 1 75 ? -7.955 -3.184 -4.889 1.00 94.44 75 ASP A C 1
ATOM 563 O O . ASP A 1 75 ? -7.184 -2.327 -4.441 1.00 94.44 75 ASP A O 1
ATOM 567 N N . GLU A 1 76 ? -7.832 -3.677 -6.119 1.00 96.19 76 GLU A N 1
ATOM 568 C CA . GLU A 1 76 ? -6.815 -3.259 -7.084 1.00 96.19 76 GLU A CA 1
ATOM 569 C C . GLU A 1 76 ? -6.804 -1.742 -7.326 1.00 96.19 76 GLU A C 1
ATOM 571 O O . GLU A 1 76 ? -5.735 -1.141 -7.448 1.00 96.19 76 GLU A O 1
ATOM 576 N N . LYS A 1 77 ? -7.980 -1.099 -7.331 1.00 96.31 77 LYS A N 1
ATOM 577 C CA . LYS A 1 77 ? -8.096 0.343 -7.544 1.00 96.31 77 LYS A CA 1
ATOM 578 C C . LYS A 1 77 ? -7.636 1.119 -6.313 1.00 96.31 77 LYS A C 1
ATOM 580 O O . LYS A 1 77 ? -6.930 2.111 -6.453 1.00 96.31 77 LYS A O 1
ATOM 585 N N . TYR A 1 78 ? -8.014 0.676 -5.116 1.00 96.12 78 TYR A N 1
ATOM 586 C CA . TYR A 1 78 ? -7.584 1.273 -3.857 1.00 96.12 78 TYR A CA 1
ATOM 587 C C . TYR A 1 78 ? -6.059 1.254 -3.732 1.00 96.12 78 TYR A C 1
ATOM 589 O O . TYR A 1 78 ? -5.461 2.266 -3.361 1.00 96.12 78 TYR A O 1
ATOM 597 N N . LEU A 1 79 ? -5.422 0.126 -4.067 1.00 97.44 79 LEU A N 1
ATOM 598 C CA . LEU A 1 79 ? -3.963 0.032 -4.063 1.00 97.44 79 LEU A CA 1
ATOM 599 C C . LEU A 1 79 ? -3.343 0.956 -5.113 1.00 97.44 79 LEU A C 1
ATOM 601 O O . LEU A 1 79 ? -2.392 1.670 -4.800 1.00 97.44 79 LEU A O 1
ATOM 605 N N . PHE A 1 80 ? -3.898 1.005 -6.325 1.00 98.44 80 PHE A N 1
ATOM 606 C CA . PHE A 1 80 ? -3.360 1.871 -7.370 1.00 98.44 80 PHE A CA 1
ATOM 607 C C . PHE A 1 80 ? -3.462 3.351 -6.987 1.00 98.44 80 PHE A C 1
ATOM 609 O O . PHE A 1 80 ? -2.450 4.049 -6.936 1.00 98.44 80 PHE A O 1
ATOM 616 N N . ASP A 1 81 ? -4.663 3.814 -6.629 1.00 98.19 81 ASP A N 1
ATOM 617 C CA . ASP A 1 81 ? -4.911 5.193 -6.203 1.00 98.19 81 ASP A CA 1
ATOM 618 C C . ASP A 1 81 ? -4.026 5.564 -5.000 1.00 98.19 81 ASP A C 1
ATOM 620 O O . ASP A 1 81 ? -3.442 6.647 -4.964 1.00 98.19 81 ASP A O 1
ATOM 624 N N . GLY A 1 82 ? -3.890 4.662 -4.021 1.00 97.62 82 GLY A N 1
ATOM 625 C CA . GLY A 1 82 ? -3.031 4.858 -2.855 1.00 97.62 82 GLY A CA 1
ATOM 626 C C . GLY A 1 82 ? -1.553 4.999 -3.225 1.00 97.62 82 GLY A C 1
ATOM 627 O O . GLY A 1 82 ? -0.880 5.909 -2.737 1.00 97.62 82 GLY A O 1
ATOM 628 N N . GLY A 1 83 ? -1.056 4.148 -4.127 1.00 98.44 83 GLY A N 1
ATOM 629 C CA . GLY A 1 83 ? 0.307 4.232 -4.645 1.00 98.44 83 GLY A CA 1
ATOM 630 C C . GLY A 1 83 ? 0.574 5.561 -5.356 1.00 98.44 83 GLY A C 1
ATOM 631 O O . GLY A 1 83 ? 1.598 6.199 -5.098 1.00 98.44 83 GLY A O 1
ATOM 632 N N . ILE A 1 84 ? -0.376 6.029 -6.172 1.00 98.75 84 ILE A N 1
ATOM 633 C CA . ILE A 1 84 ? -0.303 7.331 -6.854 1.00 98.75 84 ILE A CA 1
ATOM 634 C C . ILE A 1 84 ? -0.287 8.482 -5.844 1.00 98.75 84 ILE A C 1
ATOM 636 O O . ILE A 1 84 ? 0.579 9.351 -5.924 1.00 98.75 84 ILE A O 1
ATOM 640 N N . ILE A 1 85 ? -1.170 8.465 -4.841 1.00 98.62 85 ILE A N 1
ATOM 641 C CA . ILE A 1 85 ? -1.208 9.493 -3.789 1.00 98.62 85 ILE A CA 1
ATOM 642 C C . ILE A 1 85 ? 0.130 9.573 -3.048 1.00 98.62 85 ILE A C 1
ATOM 644 O O . ILE A 1 85 ? 0.645 10.673 -2.816 1.00 98.62 85 ILE A O 1
ATOM 648 N N . TYR A 1 86 ? 0.718 8.429 -2.688 1.00 98.69 86 TYR A N 1
ATOM 649 C CA . TYR A 1 86 ? 2.029 8.402 -2.045 1.00 98.69 86 TYR A CA 1
ATOM 650 C C . TYR A 1 86 ? 3.131 8.919 -2.970 1.00 98.69 86 TYR A C 1
ATOM 652 O O . TYR A 1 86 ? 3.990 9.684 -2.527 1.00 98.69 86 TYR A O 1
ATOM 660 N N . TYR A 1 87 ? 3.102 8.545 -4.250 1.00 98.75 87 TYR A N 1
ATOM 661 C CA . TYR A 1 87 ? 4.065 9.017 -5.240 1.00 98.75 87 TYR A CA 1
ATOM 662 C C . TYR A 1 87 ? 4.008 10.543 -5.406 1.00 98.75 87 TYR A C 1
ATOM 664 O O . TYR A 1 87 ? 5.046 11.205 -5.310 1.00 98.75 87 TYR A O 1
ATOM 672 N N . ASP A 1 88 ? 2.809 11.104 -5.573 1.00 98.38 88 ASP A N 1
ATOM 673 C CA . ASP A 1 88 ? 2.582 12.544 -5.740 1.00 98.38 88 ASP A CA 1
ATOM 674 C C . ASP A 1 88 ? 2.949 13.337 -4.479 1.00 98.38 88 ASP A C 1
ATOM 676 O O . ASP A 1 88 ? 3.444 14.463 -4.558 1.00 98.38 88 ASP A O 1
ATOM 680 N N . SER A 1 89 ? 2.781 12.723 -3.305 1.00 98.19 89 SER A N 1
ATOM 681 C CA . SER A 1 89 ? 3.209 13.280 -2.013 1.00 98.19 89 SER A CA 1
ATOM 682 C C . SER A 1 89 ? 4.723 13.176 -1.773 1.00 98.19 89 SER A C 1
ATOM 684 O O . SER A 1 89 ? 5.233 13.693 -0.779 1.00 98.19 89 SER A O 1
ATOM 686 N N . GLY A 1 90 ? 5.468 12.517 -2.668 1.00 98.12 90 GLY A N 1
ATOM 687 C CA . GLY A 1 90 ? 6.905 12.277 -2.529 1.00 98.12 90 GLY A CA 1
ATOM 688 C C . GLY A 1 90 ? 7.269 11.179 -1.523 1.00 98.12 90 GLY A C 1
ATOM 689 O O . GLY A 1 90 ? 8.445 10.988 -1.210 1.00 98.12 90 GLY A O 1
ATOM 690 N N . GLU A 1 91 ? 6.286 10.429 -1.030 1.00 98.56 91 GLU A N 1
ATOM 691 C CA . GLU A 1 91 ? 6.446 9.305 -0.107 1.00 98.56 91 GLU A CA 1
ATOM 692 C C . GLU A 1 91 ? 6.784 8.015 -0.872 1.00 98.56 91 GLU A C 1
ATOM 694 O O . GLU A 1 91 ? 6.071 7.013 -0.831 1.00 98.56 91 GLU A O 1
ATOM 699 N N . TYR A 1 92 ? 7.902 8.034 -1.596 1.00 98.44 92 TYR A N 1
ATOM 700 C CA . TYR A 1 92 ? 8.241 7.003 -2.582 1.00 98.44 92 TYR A CA 1
ATOM 701 C C . TYR A 1 92 ? 8.352 5.579 -2.012 1.00 98.44 92 TYR A C 1
ATOM 703 O O . TYR A 1 92 ? 8.020 4.620 -2.700 1.00 98.44 92 TYR A O 1
ATOM 711 N N . THR A 1 93 ? 8.785 5.416 -0.757 1.00 98.38 93 THR A N 1
ATOM 712 C CA . THR A 1 93 ? 8.843 4.093 -0.105 1.00 98.38 93 THR A CA 1
ATOM 713 C C . THR A 1 93 ? 7.449 3.511 0.131 1.00 98.38 93 THR A C 1
ATOM 715 O O . THR A 1 93 ? 7.242 2.312 -0.064 1.00 98.38 93 THR A O 1
ATOM 718 N N . ASN A 1 94 ? 6.490 4.356 0.519 1.00 98.06 94 ASN A N 1
ATOM 719 C CA . ASN A 1 94 ? 5.104 3.938 0.709 1.00 98.06 94 ASN A CA 1
ATOM 720 C C . ASN A 1 94 ? 4.475 3.609 -0.647 1.00 98.06 94 ASN A C 1
ATOM 722 O O . ASN A 1 94 ? 3.899 2.537 -0.791 1.00 98.06 94 ASN A O 1
ATOM 726 N N . ALA A 1 95 ? 4.712 4.449 -1.661 1.00 98.75 95 ALA A 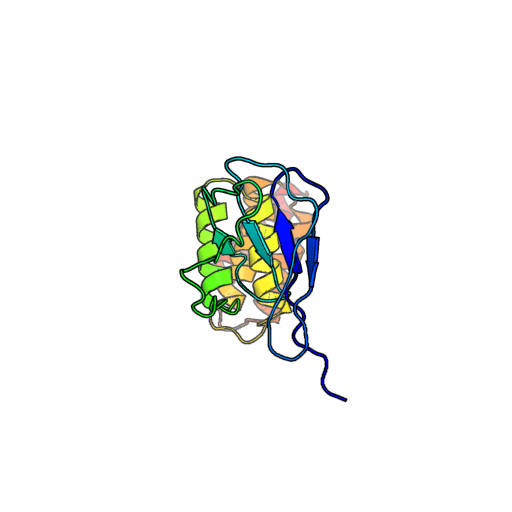N 1
ATOM 727 C CA . ALA A 1 95 ? 4.266 4.196 -3.030 1.00 98.75 95 ALA A CA 1
ATOM 728 C C . ALA A 1 95 ? 4.757 2.838 -3.558 1.00 98.75 95 ALA A C 1
ATOM 730 O O . ALA A 1 95 ? 3.948 2.035 -4.012 1.00 98.75 95 ALA A O 1
ATOM 731 N N . LEU A 1 96 ? 6.059 2.539 -3.428 1.00 98.62 96 LEU A N 1
ATOM 732 C CA . LEU A 1 96 ? 6.619 1.238 -3.814 1.00 98.62 96 LEU A CA 1
ATOM 733 C C . LEU A 1 96 ? 5.923 0.078 -3.114 1.00 98.62 96 LEU A C 1
ATOM 735 O O . LEU A 1 96 ? 5.537 -0.880 -3.771 1.00 98.62 96 LEU A O 1
ATOM 739 N N . THR A 1 97 ? 5.760 0.173 -1.794 1.00 98.19 97 THR A N 1
ATOM 740 C CA . THR A 1 97 ? 5.134 -0.894 -1.007 1.00 98.19 97 THR A CA 1
ATOM 741 C C . THR A 1 97 ? 3.703 -1.145 -1.484 1.00 98.19 97 THR A C 1
ATOM 743 O O . THR A 1 97 ? 3.302 -2.293 -1.651 1.00 98.19 97 THR A O 1
ATOM 746 N N . THR A 1 98 ? 2.944 -0.080 -1.757 1.00 98.12 98 THR A N 1
ATOM 747 C CA . THR A 1 98 ? 1.561 -0.187 -2.230 1.00 98.12 98 THR A CA 1
ATOM 748 C C . THR A 1 98 ? 1.470 -0.746 -3.653 1.00 98.12 98 THR A C 1
ATOM 750 O O . THR A 1 98 ? 0.661 -1.637 -3.897 1.00 98.12 98 THR A O 1
ATOM 753 N N . PHE A 1 99 ? 2.317 -0.293 -4.583 1.00 98.69 99 PHE A N 1
ATOM 754 C CA . PHE A 1 99 ? 2.347 -0.838 -5.946 1.00 98.69 99 PHE A CA 1
ATOM 755 C C . PHE A 1 99 ? 2.799 -2.304 -5.978 1.00 98.69 99 PHE A C 1
ATOM 757 O O . PHE A 1 99 ? 2.229 -3.105 -6.711 1.00 98.69 99 PHE A O 1
ATOM 764 N N . GLN A 1 100 ? 3.776 -2.683 -5.150 1.00 98.44 100 GLN A N 1
ATOM 765 C CA . GLN A 1 100 ? 4.208 -4.078 -5.024 1.00 98.44 100 GLN A CA 1
ATOM 766 C C . GLN A 1 100 ? 3.081 -4.960 -4.495 1.00 98.44 100 GLN A C 1
ATOM 768 O O . GLN A 1 100 ? 2.866 -6.054 -5.010 1.00 98.44 100 GLN A O 1
ATOM 773 N N . GLN A 1 101 ? 2.337 -4.471 -3.500 1.00 97.06 101 GLN A N 1
ATOM 774 C CA . GLN A 1 101 ? 1.165 -5.178 -3.007 1.00 97.06 101 GLN A CA 1
ATOM 775 C C . GLN A 1 101 ? 0.122 -5.374 -4.115 1.00 97.06 101 GLN A C 1
ATOM 777 O O . GLN A 1 101 ? -0.414 -6.469 -4.238 1.00 97.06 101 GLN A O 1
ATOM 782 N N . LEU A 1 102 ? -0.117 -4.362 -4.959 1.00 98.12 102 LEU A N 1
ATOM 783 C CA . LEU A 1 102 ? -1.045 -4.481 -6.087 1.00 98.12 102 LEU A CA 1
ATOM 784 C C . LEU A 1 102 ? -0.664 -5.636 -7.011 1.00 98.12 102 LEU A C 1
ATOM 786 O O . LEU A 1 102 ? -1.517 -6.452 -7.332 1.00 98.12 102 LEU A O 1
ATOM 790 N N . ILE A 1 103 ? 0.606 -5.731 -7.400 1.00 97.94 103 ILE A N 1
ATOM 791 C CA . ILE A 1 103 ? 1.077 -6.763 -8.334 1.00 97.94 103 ILE A CA 1
ATOM 792 C C . ILE A 1 103 ? 1.031 -8.160 -7.700 1.00 97.94 103 ILE A C 1
ATOM 794 O O . ILE A 1 103 ? 0.741 -9.138 -8.384 1.00 97.94 103 ILE A O 1
ATOM 798 N N . ILE A 1 104 ? 1.300 -8.268 -6.394 1.00 96.44 104 ILE A N 1
ATOM 799 C CA . ILE A 1 104 ? 1.246 -9.546 -5.668 1.00 96.44 104 ILE A CA 1
ATOM 800 C C . ILE A 1 104 ? -0.201 -10.028 -5.513 1.00 96.44 104 ILE A C 1
ATOM 802 O O . ILE A 1 104 ? -0.486 -11.199 -5.768 1.00 96.44 104 ILE A O 1
ATOM 806 N N . ASP A 1 105 ? -1.098 -9.138 -5.089 1.00 94.62 105 ASP A N 1
ATOM 807 C CA . ASP A 1 105 ? -2.477 -9.488 -4.745 1.00 94.62 105 ASP A CA 1
ATOM 808 C C . ASP A 1 105 ? -3.381 -9.549 -5.993 1.00 94.62 105 ASP A C 1
ATOM 810 O O . ASP A 1 105 ? -4.321 -10.347 -6.041 1.00 94.62 105 ASP A O 1
ATOM 814 N N . PHE A 1 106 ? -3.085 -8.740 -7.017 1.00 96.12 106 PHE A N 1
ATOM 815 C CA . PHE A 1 106 ? -3.884 -8.562 -8.235 1.00 96.12 106 PHE A CA 1
ATOM 816 C C . PHE A 1 106 ? -3.012 -8.537 -9.515 1.00 96.12 106 PHE A C 1
ATOM 818 O O . PHE A 1 106 ? -3.013 -7.539 -10.241 1.00 96.12 106 PHE A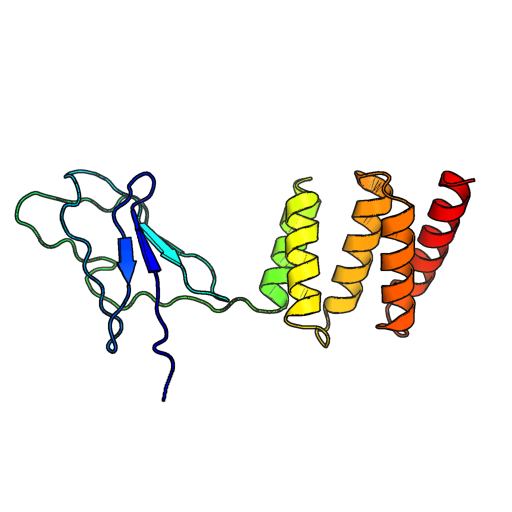 O 1
ATOM 825 N N . PRO A 1 107 ? -2.284 -9.623 -9.844 1.00 95.88 107 PRO A N 1
ATOM 826 C CA . PRO A 1 107 ? -1.362 -9.653 -10.988 1.00 95.88 107 PRO A CA 1
ATOM 827 C C . PRO A 1 107 ? -2.040 -9.458 -12.356 1.00 95.88 107 PRO A C 1
ATOM 829 O O . PRO A 1 107 ? -1.409 -8.962 -13.281 1.00 95.88 107 PRO A O 1
ATOM 832 N N . ASP A 1 108 ? -3.323 -9.812 -12.486 1.00 95.69 108 ASP A N 1
ATOM 833 C CA . ASP A 1 108 ? -4.105 -9.650 -13.724 1.00 95.69 108 ASP A CA 1
ATOM 834 C C . ASP A 1 108 ? -4.878 -8.313 -13.778 1.00 95.69 108 ASP A C 1
ATOM 836 O O . ASP A 1 108 ? -5.746 -8.118 -14.632 1.00 95.69 108 ASP A O 1
ATOM 840 N N . SER A 1 109 ? -4.617 -7.400 -12.834 1.00 97.38 109 SER A N 1
ATOM 841 C CA . SER A 1 109 ? -5.289 -6.102 -12.763 1.00 97.38 109 SER A CA 1
ATOM 842 C C . SER A 1 109 ? -4.963 -5.233 -13.975 1.00 97.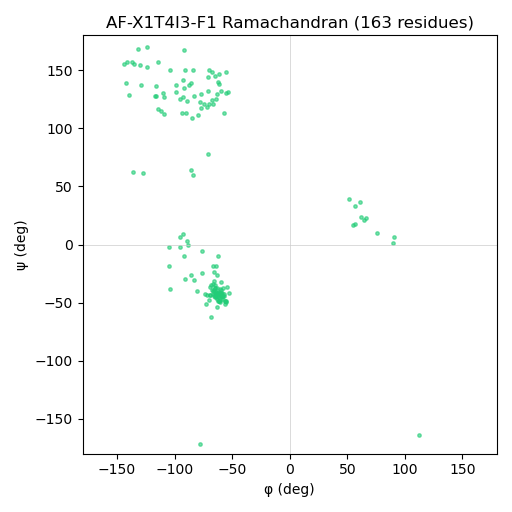38 109 SER A C 1
ATOM 844 O O . SER A 1 109 ? -3.825 -5.177 -14.436 1.00 97.38 109 SER A O 1
ATOM 846 N N . GLN A 1 110 ? -5.943 -4.441 -14.412 1.00 97.69 110 GLN A N 1
ATOM 847 C CA . GLN A 1 110 ? -5.737 -3.398 -15.425 1.00 97.69 110 GLN A CA 1
ATOM 848 C C . GLN A 1 110 ? -4.759 -2.292 -14.987 1.00 97.69 110 GLN A C 1
ATOM 850 O O . GLN A 1 110 ? -4.440 -1.434 -15.795 1.00 97.69 110 GLN A O 1
ATOM 855 N N . TYR A 1 111 ? -4.371 -2.267 -13.707 1.00 98.44 111 TYR A N 1
ATOM 856 C CA . TYR A 1 111 ? -3.425 -1.315 -13.121 1.00 98.44 111 TYR A CA 1
ATOM 857 C C . TYR A 1 111 ? -2.045 -1.939 -12.853 1.00 98.44 111 TYR A C 1
ATOM 859 O O . TYR A 1 111 ? -1.164 -1.273 -12.305 1.00 98.44 111 TYR A O 1
ATOM 867 N N . ALA A 1 112 ? -1.869 -3.236 -13.127 1.00 98.50 112 ALA A N 1
ATOM 868 C CA . ALA A 1 112 ? -0.668 -3.971 -12.740 1.00 98.50 112 ALA A CA 1
ATOM 869 C C . ALA A 1 112 ? 0.568 -3.528 -13.536 1.00 98.50 112 ALA A C 1
ATOM 871 O O . ALA A 1 112 ? 1.659 -3.416 -12.972 1.00 98.50 112 ALA A O 1
ATOM 872 N N . ASP A 1 113 ? 0.394 -3.205 -14.816 1.00 98.56 113 ASP A N 1
ATOM 873 C CA . ASP A 1 113 ? 1.460 -2.699 -15.673 1.00 98.56 113 ASP A CA 1
ATOM 874 C C . ASP A 1 113 ? 1.848 -1.260 -15.306 1.00 98.56 113 ASP A C 1
ATOM 876 O O . ASP A 1 113 ? 3.035 -0.975 -15.141 1.00 98.56 113 ASP A O 1
ATOM 880 N N . ASP A 1 114 ? 0.876 -0.376 -15.057 1.00 98.75 114 ASP A N 1
ATOM 881 C CA . ASP A 1 114 ? 1.144 0.950 -14.493 1.00 98.75 114 ASP A CA 1
ATOM 882 C C . ASP A 1 114 ? 1.924 0.847 -13.171 1.00 98.75 114 ASP A C 1
ATOM 884 O O . ASP A 1 114 ? 2.946 1.513 -12.989 1.00 98.75 114 ASP A O 1
ATOM 888 N N . ALA A 1 115 ? 1.484 -0.014 -12.246 1.00 98.81 115 ALA A N 1
ATOM 889 C CA . ALA A 1 115 ? 2.148 -0.218 -10.960 1.00 98.81 115 ALA A CA 1
ATOM 890 C C . ALA A 1 115 ? 3.605 -0.686 -11.129 1.00 98.81 115 ALA A C 1
ATOM 892 O O . ALA A 1 115 ? 4.504 -0.134 -10.486 1.00 98.81 115 ALA A O 1
ATOM 893 N N . GLN A 1 116 ? 3.862 -1.650 -12.020 1.00 98.81 116 GLN A N 1
ATOM 894 C CA . GLN A 1 116 ? 5.216 -2.140 -12.297 1.00 98.81 116 GLN A CA 1
ATOM 895 C C . GLN A 1 116 ? 6.095 -1.033 -12.900 1.00 98.81 116 GLN A C 1
ATOM 897 O O . GLN A 1 116 ? 7.248 -0.863 -12.490 1.00 98.81 116 GLN A O 1
ATOM 902 N N . TYR A 1 117 ? 5.547 -0.223 -13.813 1.00 98.88 117 TYR A N 1
ATOM 903 C CA . TYR A 1 117 ? 6.255 0.929 -14.369 1.00 98.88 117 TYR A CA 1
ATOM 904 C C . TYR A 1 117 ? 6.627 1.941 -13.279 1.00 98.88 117 TYR A C 1
ATOM 906 O O . TYR A 1 117 ? 7.788 2.352 -13.189 1.00 98.88 117 TYR A O 1
ATOM 914 N N . TYR A 1 118 ? 5.688 2.310 -12.402 1.00 98.88 118 TYR A N 1
ATOM 915 C CA . TYR A 1 118 ? 5.967 3.229 -11.297 1.00 98.88 118 TYR A CA 1
ATOM 916 C C . TYR A 1 118 ? 7.035 2.685 -10.345 1.00 98.88 118 TYR A C 1
ATOM 918 O O . TYR A 1 118 ? 7.888 3.452 -9.892 1.00 98.88 118 TYR A O 1
ATOM 926 N N . ILE A 1 119 ? 7.046 1.377 -10.068 1.00 98.88 119 ILE A N 1
ATOM 927 C CA . ILE A 1 119 ? 8.093 0.7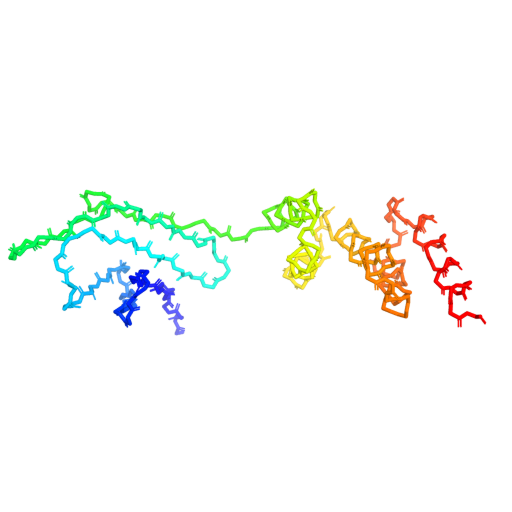49 -9.254 1.00 98.88 119 ILE A CA 1
ATOM 928 C C . ILE A 1 119 ? 9.468 0.934 -9.897 1.00 98.88 119 ILE A C 1
ATOM 930 O O . ILE A 1 119 ? 10.411 1.383 -9.230 1.00 98.88 119 ILE A O 1
ATOM 934 N N . ALA A 1 120 ? 9.587 0.635 -11.189 1.00 98.81 120 ALA A N 1
ATOM 935 C CA . ALA A 1 120 ? 10.828 0.805 -11.929 1.00 98.81 120 ALA A CA 1
ATOM 936 C C . ALA A 1 120 ? 11.277 2.276 -11.946 1.00 98.81 120 ALA A C 1
ATOM 938 O O . ALA A 1 120 ? 12.409 2.600 -11.569 1.00 98.81 120 ALA A O 1
ATOM 939 N N . TYR A 1 121 ? 10.352 3.177 -12.273 1.00 98.81 121 TYR A N 1
ATOM 940 C CA . TYR A 1 121 ? 10.586 4.612 -12.362 1.00 98.81 121 TYR A CA 1
ATOM 941 C C . TYR A 1 121 ? 11.011 5.228 -11.024 1.00 98.81 121 TYR A C 1
ATOM 943 O O . TYR A 1 121 ? 11.935 6.044 -10.975 1.00 98.81 121 TYR A O 1
ATOM 951 N N . ILE A 1 122 ? 10.382 4.835 -9.912 1.00 98.81 122 ILE A N 1
ATOM 952 C CA . ILE A 1 122 ? 10.768 5.295 -8.572 1.00 98.81 122 ILE A CA 1
ATOM 953 C C . ILE A 1 122 ? 12.196 4.844 -8.247 1.00 98.81 122 ILE A C 1
ATOM 955 O O . ILE A 1 122 ? 13.019 5.666 -7.826 1.00 98.81 122 ILE A O 1
ATOM 959 N N . ASN A 1 123 ? 12.509 3.563 -8.466 1.00 98.75 123 ASN A N 1
ATOM 960 C CA . ASN A 1 123 ? 13.854 3.041 -8.226 1.00 98.75 123 ASN A CA 1
ATOM 961 C C . ASN A 1 123 ? 14.899 3.795 -9.061 1.00 98.75 123 ASN A C 1
ATOM 963 O O . ASN A 1 123 ? 15.948 4.156 -8.528 1.00 98.75 123 ASN A O 1
ATOM 967 N N . GLU A 1 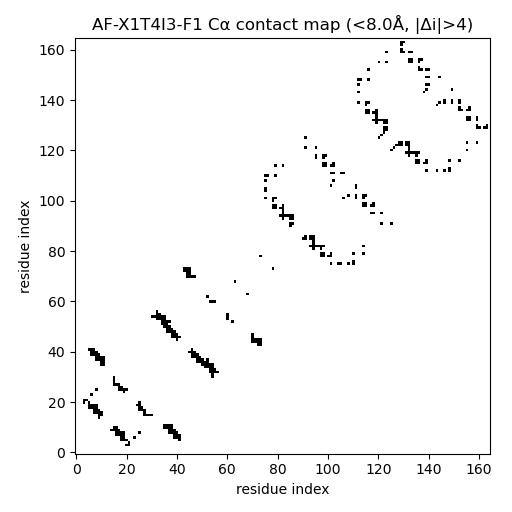124 ? 14.602 4.092 -10.327 1.00 98.44 124 GLU A N 1
ATOM 968 C CA . GLU A 1 124 ? 15.502 4.828 -11.216 1.00 98.44 124 GLU A CA 1
ATOM 969 C C . GLU A 1 124 ? 15.653 6.289 -10.779 1.00 98.44 124 GLU A C 1
ATOM 971 O O . GLU A 1 124 ? 16.747 6.745 -10.448 1.00 98.44 124 GLU A O 1
ATOM 976 N N . LYS A 1 125 ? 14.553 7.046 -10.791 1.00 98.12 125 LYS A N 1
ATOM 977 C CA . LYS A 1 125 ? 14.583 8.512 -10.741 1.00 98.12 125 LYS A CA 1
ATOM 978 C C . LYS A 1 125 ? 14.645 9.076 -9.334 1.00 98.12 125 LYS A C 1
ATOM 980 O O . LYS A 1 125 ? 15.080 10.214 -9.165 1.00 98.12 125 LYS A O 1
ATOM 985 N N . LYS A 1 126 ? 14.151 8.341 -8.336 1.00 98.06 126 LYS A N 1
ATOM 986 C CA . LYS A 1 126 ? 14.035 8.850 -6.961 1.00 98.06 126 LYS A CA 1
ATOM 987 C C . LYS A 1 126 ? 15.116 8.290 -6.058 1.00 98.06 126 LYS A C 1
ATOM 989 O O . LYS A 1 126 ? 15.641 9.027 -5.229 1.00 98.06 126 LYS A O 1
ATOM 994 N N . PHE A 1 127 ? 15.465 7.018 -6.232 1.00 97.75 127 PHE A N 1
ATOM 995 C CA . PHE A 1 127 ? 16.453 6.357 -5.381 1.00 97.75 127 PHE A CA 1
ATOM 996 C C . PHE A 1 127 ? 17.817 6.149 -6.041 1.00 97.75 127 PHE A C 1
ATOM 998 O O . PHE A 1 127 ? 18.798 5.940 -5.329 1.00 97.75 127 PHE A O 1
ATOM 1005 N N . GLY A 1 128 ? 17.912 6.219 -7.374 1.00 97.56 128 GLY A N 1
ATOM 1006 C CA . GLY A 1 128 ? 19.151 5.905 -8.092 1.00 97.56 128 GLY A CA 1
ATOM 1007 C C . GLY A 1 128 ? 19.539 4.428 -7.976 1.00 97.56 128 GLY A C 1
ATOM 1008 O O . GLY A 1 128 ? 20.707 4.065 -8.098 1.00 97.56 128 GLY A O 1
ATOM 1009 N N . TYR A 1 129 ? 18.570 3.554 -7.703 1.00 98.06 129 TYR A N 1
ATOM 1010 C CA . TYR A 1 129 ? 18.753 2.110 -7.611 1.00 98.06 129 TYR A CA 1
ATOM 1011 C C . TYR A 1 129 ? 18.637 1.486 -9.001 1.00 98.06 129 TYR A C 1
ATOM 1013 O O . TYR A 1 129 ? 17.738 0.692 -9.271 1.00 98.06 129 TYR A O 1
ATOM 1021 N N . TYR A 1 130 ? 19.566 1.843 -9.887 1.00 98.12 130 TYR A N 1
ATOM 1022 C CA . TYR A 1 130 ? 19.513 1.495 -11.310 1.00 98.12 130 TYR A CA 1
ATOM 1023 C C . TYR A 1 130 ? 19.448 -0.012 -11.571 1.00 98.12 130 TYR A C 1
ATOM 1025 O O . TYR A 1 130 ? 18.718 -0.448 -12.451 1.00 98.12 130 TYR A O 1
ATOM 1033 N N . SER A 1 131 ? 20.144 -0.836 -10.780 1.00 97.62 131 SER A N 1
ATOM 1034 C CA . SER A 1 131 ? 20.065 -2.297 -10.932 1.00 97.62 131 SER A CA 1
ATOM 1035 C C . SER A 1 131 ? 18.686 -2.859 -10.584 1.00 97.62 131 SER A C 1
ATOM 1037 O O . SER A 1 131 ? 18.263 -3.830 -11.201 1.00 97.62 131 SER A O 1
ATOM 1039 N N . LYS A 1 132 ? 17.986 -2.255 -9.613 1.00 98.12 132 LYS A N 1
ATOM 1040 C CA . LYS A 1 132 ? 16.604 -2.634 -9.291 1.00 98.12 132 LYS A CA 1
ATOM 1041 C C . LYS A 1 132 ? 15.671 -2.154 -10.390 1.00 98.12 132 LYS A C 1
ATOM 1043 O O . LYS A 1 132 ? 14.957 -2.962 -10.952 1.00 98.12 132 LYS A O 1
ATOM 1048 N N . ALA A 1 133 ? 15.757 -0.879 -10.761 1.00 98.62 133 ALA A N 1
ATOM 1049 C CA . ALA A 1 133 ? 14.943 -0.316 -11.834 1.00 98.62 133 ALA A CA 1
ATOM 1050 C C . ALA A 1 133 ? 15.044 -1.116 -13.141 1.00 98.62 133 ALA A C 1
ATOM 1052 O O . ALA A 1 133 ? 14.031 -1.383 -13.772 1.00 98.62 133 ALA A O 1
ATOM 1053 N N . LEU A 1 134 ? 16.251 -1.558 -13.513 1.00 98.50 134 LEU A N 1
ATOM 1054 C CA . LEU A 1 134 ? 16.468 -2.396 -14.691 1.00 98.50 134 LEU A CA 1
ATOM 1055 C C . LEU A 1 134 ? 15.695 -3.722 -14.627 1.00 98.50 134 LEU A C 1
ATOM 1057 O O . LEU A 1 134 ? 15.136 -4.139 -15.638 1.00 98.50 134 LEU A O 1
ATOM 1061 N N . LEU A 1 135 ? 15.673 -4.378 -13.462 1.00 98.31 135 LEU A N 1
ATOM 1062 C CA . LEU A 1 135 ? 14.913 -5.613 -13.261 1.00 98.31 135 LEU A CA 1
ATOM 1063 C C . LEU A 1 135 ? 13.408 -5.353 -13.386 1.00 98.31 135 LEU A C 1
ATOM 1065 O O . LEU A 1 135 ? 12.725 -6.080 -14.092 1.00 98.31 135 LEU A O 1
ATOM 1069 N N . GLU A 1 136 ? 12.919 -4.285 -12.765 1.00 98.69 136 GLU A N 1
ATOM 1070 C CA . GLU A 1 136 ? 11.497 -3.926 -12.746 1.00 98.69 136 GLU A CA 1
ATOM 1071 C C . GLU A 1 136 ? 10.985 -3.527 -14.145 1.00 98.69 136 GLU A C 1
ATOM 1073 O O . GLU A 1 136 ? 9.909 -3.945 -14.563 1.00 98.69 136 GLU A O 1
ATOM 1078 N N . TYR A 1 137 ? 11.781 -2.781 -14.922 1.00 98.81 137 TYR A N 1
ATOM 1079 C CA . TYR A 1 137 ? 11.462 -2.493 -16.325 1.00 98.81 137 TYR A CA 1
ATOM 1080 C C . TYR A 1 137 ? 11.477 -3.756 -17.193 1.00 98.81 137 TYR A C 1
ATOM 1082 O O . TYR A 1 137 ? 10.654 -3.891 -18.097 1.00 98.81 137 TYR A O 1
ATOM 1090 N N . TYR A 1 138 ? 12.400 -4.686 -16.932 1.00 98.56 138 TYR A N 1
ATOM 1091 C CA . TYR A 1 138 ? 12.411 -5.973 -17.621 1.00 98.56 138 TYR A CA 1
ATOM 1092 C C . TYR A 1 138 ? 11.149 -6.783 -17.297 1.00 98.56 138 TYR A C 1
ATOM 1094 O O . TYR A 1 138 ? 10.514 -7.284 -18.221 1.00 98.56 138 TYR A O 1
ATOM 1102 N N . GLU A 1 139 ? 10.753 -6.851 -16.023 1.00 98.44 139 GLU A N 1
ATOM 1103 C CA . GLU A 1 139 ? 9.523 -7.523 -15.592 1.00 98.44 139 GLU A CA 1
ATOM 1104 C C . GLU A 1 139 ? 8.273 -6.916 -16.235 1.00 98.44 139 GLU A C 1
ATOM 1106 O O . GLU A 1 139 ? 7.400 -7.667 -16.668 1.00 98.44 139 GLU A O 1
ATOM 1111 N N . LEU A 1 140 ? 8.209 -5.587 -16.393 1.00 98.62 140 LEU A N 1
ATOM 1112 C CA . LEU A 1 140 ? 7.125 -4.942 -17.140 1.00 98.62 140 LEU A CA 1
ATOM 1113 C C . LEU A 1 140 ? 7.035 -5.490 -18.569 1.00 98.62 140 LEU A C 1
ATOM 1115 O O . LEU A 1 140 ? 5.974 -5.929 -19.003 1.00 98.62 140 LEU A O 1
ATOM 1119 N N . ILE A 1 141 ? 8.158 -5.500 -19.289 1.00 98.56 141 ILE A N 1
ATOM 1120 C CA . ILE A 1 141 ? 8.199 -5.933 -20.691 1.00 98.56 141 ILE A CA 1
ATOM 1121 C C . ILE A 1 141 ? 7.858 -7.421 -20.832 1.00 98.56 141 ILE A C 1
ATOM 1123 O O . ILE A 1 141 ? 7.251 -7.821 -21.826 1.00 98.56 141 ILE A O 1
ATOM 1127 N N . THR A 1 142 ? 8.247 -8.256 -19.865 1.00 98.19 142 THR A N 1
ATOM 1128 C CA . THR A 1 142 ? 7.982 -9.698 -19.928 1.00 98.19 142 THR A CA 1
ATOM 1129 C C . THR A 1 142 ? 6.571 -10.071 -19.504 1.00 98.19 142 THR A C 1
ATOM 1131 O O . THR A 1 142 ? 5.986 -10.967 -20.111 1.00 98.19 142 THR A O 1
ATOM 1134 N N . ASN A 1 143 ? 6.043 -9.428 -18.462 1.00 97.44 143 ASN A N 1
ATOM 1135 C CA . ASN A 1 143 ? 4.770 -9.809 -17.850 1.00 97.44 143 ASN A CA 1
ATOM 1136 C C . ASN A 1 143 ? 3.589 -9.062 -18.479 1.00 97.44 143 ASN A C 1
ATOM 1138 O O . ASN A 1 143 ? 2.500 -9.624 -18.572 1.00 97.44 143 ASN A O 1
ATOM 1142 N N . TYR A 1 144 ? 3.817 -7.843 -18.977 1.00 97.44 144 TYR A N 1
ATOM 1143 C CA . TYR A 1 144 ? 2.797 -6.977 -19.570 1.00 97.44 144 TYR A CA 1
ATOM 1144 C C . TYR A 1 144 ? 3.221 -6.493 -20.971 1.00 97.44 144 TYR A C 1
ATOM 1146 O O . TYR A 1 144 ? 3.375 -5.292 -21.196 1.00 97.44 144 TYR A O 1
ATOM 1154 N N . PRO A 1 145 ? 3.417 -7.402 -21.948 1.00 97.38 145 PRO A N 1
ATOM 1155 C CA . PRO A 1 145 ? 3.981 -7.063 -23.260 1.00 97.38 145 PRO A CA 1
ATOM 1156 C C . PRO A 1 145 ? 3.120 -6.103 -24.100 1.00 97.38 145 PRO A C 1
ATOM 1158 O O . PRO A 1 145 ? 3.640 -5.488 -25.028 1.00 97.38 145 PRO A O 1
ATOM 1161 N N . ASP A 1 146 ? 1.830 -5.967 -23.776 1.00 97.19 146 ASP A N 1
ATOM 1162 C CA . ASP A 1 146 ? 0.891 -5.047 -24.432 1.00 97.19 146 ASP A CA 1
ATOM 1163 C C . ASP A 1 146 ? 0.7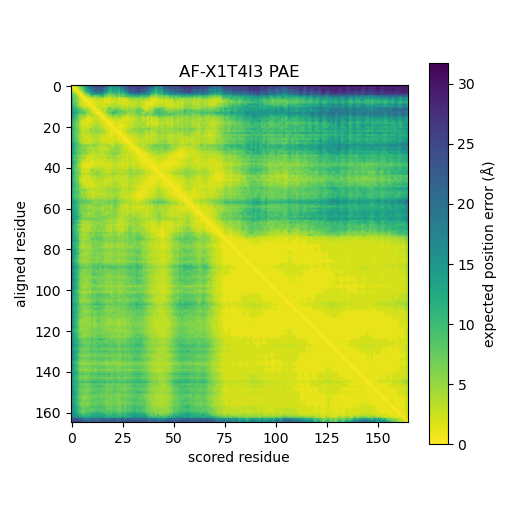56 -3.696 -23.694 1.00 97.19 146 ASP A C 1
ATOM 1165 O O . ASP A 1 146 ? -0.090 -2.875 -24.055 1.00 97.19 146 ASP A O 1
ATOM 1169 N N . SER A 1 147 ? 1.566 -3.459 -22.653 1.00 98.12 147 SER A N 1
ATOM 1170 C CA . SER A 1 147 ? 1.523 -2.227 -21.860 1.00 98.12 147 SER A CA 1
ATOM 1171 C C . SER A 1 147 ? 1.844 -0.989 -22.701 1.00 98.12 147 SER A C 1
ATOM 1173 O O . SER A 1 147 ? 2.702 -1.003 -23.587 1.00 98.12 147 SER A O 1
ATOM 1175 N N . ILE A 1 148 ? 1.216 0.139 -22.365 1.00 98.19 148 ILE A N 1
ATOM 1176 C CA . ILE A 1 148 ? 1.560 1.436 -22.962 1.00 98.19 148 ILE A CA 1
ATOM 1177 C C . ILE A 1 148 ? 2.971 1.904 -22.573 1.00 98.19 148 ILE A C 1
ATOM 1179 O O . ILE A 1 148 ? 3.539 2.757 -23.250 1.00 98.19 148 ILE A O 1
ATOM 1183 N N . TRP A 1 149 ? 3.541 1.337 -21.504 1.00 98.56 149 TRP A N 1
ATOM 1184 C CA . TRP A 1 149 ? 4.814 1.751 -20.914 1.00 98.56 149 TRP A CA 1
ATOM 1185 C C . TRP A 1 149 ? 6.038 1.043 -21.506 1.00 98.56 149 TRP A C 1
ATOM 1187 O O . TRP A 1 149 ? 7.153 1.276 -21.045 1.00 98.56 149 TRP A O 1
ATOM 1197 N N . ILE A 1 150 ? 5.872 0.181 -22.517 1.00 98.56 150 ILE A N 1
ATOM 1198 C CA . ILE A 1 150 ? 6.973 -0.618 -23.085 1.00 98.56 150 ILE A CA 1
ATOM 1199 C C . ILE A 1 150 ? 8.111 0.261 -23.620 1.00 98.56 150 ILE A C 1
ATOM 1201 O O . ILE A 1 150 ? 9.278 0.005 -23.314 1.00 98.56 150 ILE A O 1
ATOM 1205 N N . ASP A 1 151 ? 7.790 1.306 -24.382 1.00 98.38 151 ASP A N 1
ATOM 1206 C CA . ASP A 1 151 ? 8.799 2.194 -24.969 1.00 98.38 151 ASP A CA 1
ATOM 1207 C C . ASP A 1 151 ? 9.538 2.996 -23.879 1.00 98.38 151 ASP A C 1
ATOM 1209 O O . ASP A 1 151 ? 10.771 3.097 -23.894 1.00 98.38 151 ASP A O 1
ATOM 1213 N N . ASP A 1 152 ? 8.803 3.508 -22.886 1.00 98.62 152 ASP A N 1
ATOM 1214 C CA . ASP A 1 152 ? 9.371 4.219 -21.737 1.00 98.62 152 ASP A CA 1
ATOM 1215 C C . ASP A 1 152 ? 10.236 3.300 -20.866 1.00 98.62 152 ASP A C 1
ATOM 1217 O O . ASP A 1 152 ? 11.301 3.709 -20.398 1.00 98.62 152 ASP A O 1
ATOM 1221 N N . ALA A 1 153 ? 9.838 2.039 -20.695 1.00 98.56 153 ALA A N 1
ATOM 1222 C CA . ALA A 1 153 ? 10.614 1.049 -19.963 1.00 98.56 153 ALA A CA 1
ATOM 1223 C C . ALA A 1 153 ? 11.932 0.730 -20.667 1.00 98.56 153 ALA A C 1
ATOM 1225 O O . ALA A 1 153 ? 12.982 0.726 -20.027 1.00 98.56 153 ALA A O 1
ATOM 1226 N N . GLN A 1 154 ? 11.922 0.539 -21.988 1.00 98.50 154 GLN A N 1
ATOM 1227 C CA . GLN A 1 154 ? 13.150 0.332 -22.762 1.00 98.50 154 GLN A CA 1
ATOM 1228 C C . GLN A 1 154 ? 14.100 1.531 -22.651 1.00 98.50 154 GLN A C 1
ATOM 1230 O O . GLN A 1 154 ? 15.310 1.356 -22.463 1.00 98.50 154 GLN A O 1
ATOM 1235 N N . LEU A 1 155 ? 13.562 2.753 -22.709 1.00 98.44 155 LEU A N 1
ATOM 1236 C CA . LEU A 1 155 ? 14.338 3.968 -22.478 1.00 98.44 155 LEU A CA 1
ATOM 1237 C C . LEU A 1 155 ? 14.911 4.005 -21.050 1.00 98.44 155 LEU A C 1
ATOM 1239 O O . LEU A 1 155 ? 16.096 4.296 -20.867 1.00 98.44 155 LEU A O 1
ATOM 1243 N N . GLY A 1 156 ? 14.099 3.669 -20.047 1.00 98.12 156 GLY A N 1
ATOM 1244 C CA . GLY A 1 156 ? 14.501 3.551 -18.647 1.00 98.12 156 GLY A CA 1
ATOM 1245 C C . GLY A 1 156 ? 15.637 2.546 -18.439 1.00 98.12 156 GLY A C 1
ATOM 1246 O O . GLY A 1 156 ? 16.632 2.862 -17.783 1.00 98.12 156 GLY A O 1
ATOM 1247 N N . MET A 1 157 ? 15.566 1.372 -19.073 1.00 98.38 157 MET A N 1
ATOM 1248 C CA . MET A 1 157 ? 16.649 0.381 -19.069 1.00 98.38 157 MET A CA 1
ATOM 1249 C C . MET A 1 157 ? 17.940 0.951 -19.674 1.00 98.38 157 MET A C 1
ATOM 1251 O O . MET A 1 157 ? 19.017 0.784 -19.098 1.00 98.38 157 MET A O 1
ATOM 1255 N N . GLY A 1 158 ? 17.846 1.666 -20.800 1.00 97.94 158 GLY A N 1
ATOM 1256 C CA . GLY A 1 158 ? 18.985 2.347 -21.425 1.00 97.94 158 GLY A CA 1
ATOM 1257 C C . GLY A 1 158 ? 19.651 3.363 -20.492 1.00 97.94 158 GLY A C 1
ATOM 1258 O O . GLY A 1 158 ? 20.876 3.362 -20.342 1.00 97.94 158 GLY A O 1
ATOM 1259 N N . ASN A 1 159 ? 18.847 4.173 -19.798 1.00 97.25 159 ASN A N 1
ATOM 1260 C CA . ASN A 1 159 ? 19.337 5.111 -18.786 1.00 97.25 159 ASN A CA 1
ATOM 1261 C C . ASN A 1 159 ? 20.037 4.383 -17.631 1.00 97.25 159 ASN A C 1
ATOM 1263 O O . ASN A 1 159 ? 21.107 4.808 -17.194 1.00 97.25 159 ASN A O 1
ATOM 1267 N N . CYS A 1 160 ? 19.466 3.269 -17.160 1.00 97.44 160 CYS A N 1
ATOM 1268 C CA . CYS A 1 160 ? 20.053 2.458 -16.095 1.00 97.44 160 CYS A CA 1
ATOM 1269 C C . CYS A 1 160 ? 21.413 1.873 -16.502 1.00 97.44 160 CYS A C 1
ATOM 1271 O O . CYS A 1 160 ? 22.345 1.888 -15.700 1.00 97.44 160 CYS A O 1
ATOM 1273 N N . TYR A 1 161 ? 21.560 1.396 -17.744 1.00 95.56 161 TYR A N 1
ATOM 1274 C CA . TYR A 1 161 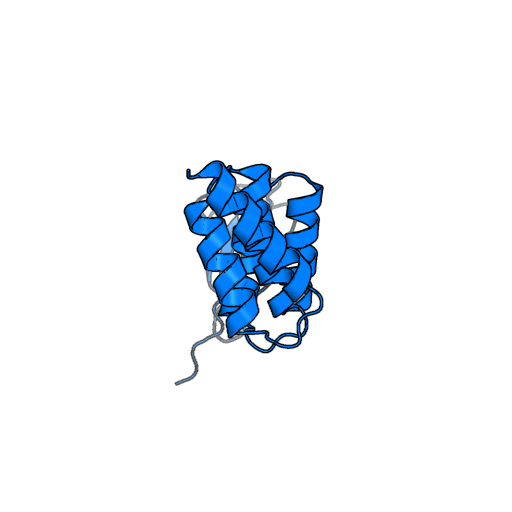? 22.851 0.925 -18.255 1.00 95.56 161 TYR A CA 1
ATOM 1275 C C . TYR A 1 161 ? 23.885 2.045 -18.338 1.00 95.56 161 TYR A C 1
ATOM 1277 O O . TYR A 1 161 ? 25.026 1.838 -17.936 1.00 95.56 161 TYR A O 1
ATOM 1285 N N . PHE A 1 162 ? 23.491 3.225 -18.821 1.00 95.44 162 PHE A N 1
ATOM 1286 C CA . PHE A 1 162 ? 24.386 4.377 -18.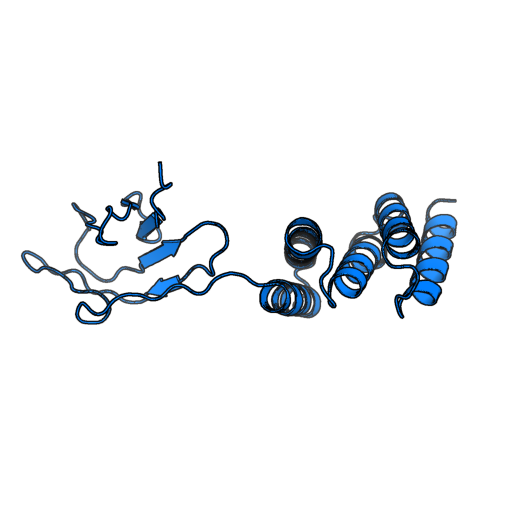897 1.00 95.44 162 PHE A CA 1
ATOM 1287 C C . PHE A 1 162 ? 24.850 4.849 -17.513 1.00 95.44 162 PHE A C 1
ATOM 1289 O O . PHE A 1 162 ? 26.000 5.234 -17.359 1.00 95.44 162 PHE A O 1
ATOM 1296 N N . ALA A 1 163 ? 23.976 4.807 -16.505 1.00 92.00 163 ALA A N 1
ATOM 1297 C CA . ALA A 1 163 ? 24.311 5.230 -15.147 1.00 92.00 163 ALA A CA 1
ATOM 1298 C C . ALA A 1 163 ? 25.178 4.216 -14.372 1.00 92.00 163 ALA A C 1
ATOM 1300 O O . ALA A 1 163 ? 25.872 4.605 -13.433 1.00 92.00 163 ALA A O 1
ATOM 1301 N N . ASN A 1 164 ? 25.122 2.931 -14.740 1.00 80.88 164 ASN A N 1
ATOM 1302 C CA . ASN A 1 164 ? 25.905 1.851 -14.124 1.00 80.88 164 ASN A CA 1
ATOM 1303 C C . ASN A 1 164 ? 27.258 1.580 -14.814 1.00 80.88 164 ASN A C 1
ATOM 1305 O O . ASN A 1 164 ? 28.036 0.776 -14.294 1.00 80.88 164 ASN A O 1
ATOM 1309 N N . GLY A 1 165 ? 27.510 2.177 -15.983 1.00 67.06 165 GLY A N 1
ATOM 1310 C CA . GLY A 1 165 ? 28.770 2.073 -16.732 1.00 67.06 165 GLY A CA 1
ATOM 1311 C C . GLY A 1 165 ? 29.724 3.217 -16.428 1.00 67.06 165 GLY A C 1
ATOM 1312 O O . GLY A 1 165 ? 30.943 2.941 -16.370 1.00 67.06 165 GLY A O 1
#

Organism: NCBI:txid412755

Foldseek 3Di:
DDDQQWKKKDWPPDPFIWIADNVRDTDTPPDDFAFIKMWIDGPQWDIDIDGGQGDDPPDDGQDPVVDDDDIGGHDLVNLLVQLVVCVVVVVNVSSLVSLVCSCVVPVPDPCNLVSLQSNLCCCVPPVVVLVRSLVSLVCSCVSPVVDPCVVVSVVSNVSSVVSVD

Secondary structure (DSSP, 8-state):
-----PPEEEETTSS-EEE--TTS-----SPPSEEEEEEEE-TTBPPEEEEEEEE-TT----GGGG----PPBP-HHHHHHHHHHHHHTT-HHHHHHHHHHHHHH-TT-TTHHHHHHHHHHHIIIII--HHHHHHHHHHHHHH-TT-TTHHHHHHHHHHHHHHH-